Protein AF-A0A6G3XXZ4-F1 (afdb_monomer_lite)

Radius of gyration: 22.71 Å; chains: 1; bounding box: 51×42×85 Å

InterPro domains:
  IPR003352 Phosphotransferase system, EIIC [PF02378] (26-175)
  IPR013013 Phosphotransferase system, EIIC component, type 1 [PS51103] (15-176)
  IPR050429 Phosphotransferase System Glucose-Specific EIICBA [PTHR30009] (18-175)

pLDDT: mean 84.62, std 14.55, range [45.25, 96.94]

Secondary structure (DSSP, 8-state):
-----PPPP---TTHHHHHHHHHHHHHTHHHHTTHHHHHHHHHHHHHHHHH--SHHHHHHHHHHHHHHHHHH-TTTHHHHHHHHHHHHHHSTT--HHHHHHHHHHHHHHHHHHHHS-SSS---TT---SPP---HHHHHHHHHHHHHHHHHHHTT----GGGGGG-GGGHHHHHH-

Sequence (176 aa):
MSSSAAAAPQQKWWNGPVQGLQKVGRSLQLPVAVLPAAGLLVSLGNLFSSYLDGAFWDKTSKVLLNGGGAILDGELGLPLLFCIGVAIGFAKKADGSTALAAVVGFLVYRGVLTAFPIDGTVTEALPDGEPQNPGVLGGILIGLLTAVVWQRYHRTKLVDWLGFFNGRRLVPILMA

Organism: NCBI:txid2706086

Foldseek 3Di:
DDDPDPDDDDDDPVVVVVVLVVLLVQLQVQLVVCLVVLVVLLVVLVVLVPPPDDPVSPVSSVVSNVVSCQCVPQADRVLLSLLQSLLQSNAPDDDPLLSLLSNLLVVVVQVVQQCPAPDDGDDPPDSPGDRDRPGNVSSNVSSNVSSVLLNVAQQDADDPVVRVCGHSNVSSVVSD

Structure (mmCIF, N/CA/C/O backbone):
data_AF-A0A6G3XXZ4-F1
#
_entry.id   AF-A0A6G3XXZ4-F1
#
loop_
_atom_site.group_PDB
_atom_site.id
_atom_site.type_symbol
_atom_site.label_atom_id
_atom_site.label_alt_id
_atom_site.label_comp_id
_atom_site.label_asym_id
_atom_site.label_entity_id
_atom_site.label_seq_id
_atom_site.pdbx_PDB_ins_code
_atom_site.Cartn_x
_atom_site.Cartn_y
_atom_site.Cartn_z
_atom_site.occupancy
_atom_site.B_iso_or_equiv
_atom_site.auth_seq_id
_atom_site.auth_comp_id
_atom_site.auth_asym_id
_atom_site.auth_atom_id
_atom_site.pdbx_PDB_model_num
ATOM 1 N N . MET A 1 1 ? -3.618 18.399 60.844 1.00 47.19 1 MET A N 1
ATOM 2 C CA . MET A 1 1 ? -3.883 17.381 59.806 1.00 47.19 1 MET A CA 1
ATOM 3 C C . MET A 1 1 ? -4.858 17.981 58.808 1.00 47.19 1 MET A C 1
ATOM 5 O O . MET A 1 1 ? -6.047 18.010 59.080 1.00 47.19 1 MET A O 1
ATOM 9 N N . SER A 1 2 ? -4.368 18.525 57.699 1.00 45.25 2 SER A N 1
ATOM 10 C CA . SER A 1 2 ? -5.212 19.032 56.613 1.00 45.25 2 SER A CA 1
ATOM 11 C C . SER A 1 2 ? -4.622 18.522 55.304 1.00 45.25 2 SER A C 1
ATOM 13 O O . SER A 1 2 ? -3.596 18.999 54.828 1.00 45.25 2 SER A O 1
ATOM 15 N N . SER A 1 3 ? -5.238 17.460 54.788 1.00 48.41 3 SER A N 1
ATOM 16 C CA . SER A 1 3 ? -4.950 16.890 53.476 1.00 48.41 3 SER A CA 1
ATOM 17 C C . SER A 1 3 ? -5.383 17.897 52.411 1.00 48.41 3 SER A C 1
ATOM 19 O O . SER A 1 3 ? -6.572 18.165 52.254 1.00 48.41 3 SER A O 1
ATOM 21 N N . SER A 1 4 ? -4.414 18.488 51.710 1.00 49.50 4 SER A N 1
ATOM 22 C CA . SER A 1 4 ? -4.674 19.218 50.471 1.00 49.50 4 SER A CA 1
ATOM 23 C C . SER A 1 4 ? -4.939 18.182 49.382 1.00 49.50 4 SER A C 1
ATOM 25 O O . SER A 1 4 ? -4.015 17.542 48.876 1.00 49.50 4 SER A O 1
ATOM 27 N N . ALA A 1 5 ? -6.216 17.954 49.081 1.00 56.25 5 ALA A N 1
ATOM 28 C CA . ALA A 1 5 ? -6.629 17.139 47.953 1.00 56.25 5 ALA A CA 1
ATOM 29 C C . ALA A 1 5 ? -6.198 17.849 46.660 1.00 56.25 5 ALA A C 1
ATOM 31 O O . ALA A 1 5 ? -6.759 18.877 46.282 1.00 56.25 5 ALA A O 1
ATOM 32 N N . ALA A 1 6 ? -5.170 17.314 46.002 1.00 55.09 6 ALA A N 1
ATOM 33 C CA . ALA A 1 6 ? -4.718 17.792 44.705 1.00 55.09 6 ALA A CA 1
ATOM 34 C C . ALA A 1 6 ? -5.861 17.666 43.684 1.00 55.09 6 ALA A C 1
ATOM 36 O O . ALA A 1 6 ? -6.356 16.570 43.416 1.00 55.09 6 ALA A O 1
ATOM 37 N N . ALA A 1 7 ? -6.290 18.801 43.130 1.00 58.66 7 ALA A N 1
ATOM 38 C CA . ALA A 1 7 ? -7.305 18.857 42.088 1.00 58.66 7 ALA A CA 1
ATOM 39 C C . ALA A 1 7 ? -6.848 18.063 40.851 1.00 58.66 7 ALA A C 1
ATOM 41 O O . ALA A 1 7 ? -5.752 18.276 40.330 1.00 58.66 7 ALA A O 1
ATOM 42 N N . ALA A 1 8 ? -7.694 17.143 40.380 1.00 60.19 8 ALA A N 1
ATOM 43 C CA . ALA A 1 8 ? -7.435 16.362 39.176 1.00 60.19 8 ALA A CA 1
ATOM 44 C C . ALA A 1 8 ? -7.331 17.281 37.938 1.00 60.19 8 ALA A C 1
ATOM 46 O O . ALA A 1 8 ? -8.128 18.214 37.801 1.00 60.19 8 ALA A O 1
ATOM 47 N N . PRO A 1 9 ? -6.379 17.042 37.014 1.00 58.59 9 PRO A N 1
ATOM 48 C CA . PRO A 1 9 ? -6.180 17.917 35.866 1.00 58.59 9 PRO A CA 1
ATOM 49 C C . PRO A 1 9 ? -7.380 17.842 34.912 1.00 58.59 9 PRO A C 1
ATOM 51 O O . PRO A 1 9 ? -7.743 16.769 34.428 1.00 58.59 9 PRO A O 1
ATOM 54 N N . GLN A 1 10 ? -7.981 18.998 34.611 1.00 61.00 10 GLN A N 1
ATOM 55 C CA . GLN A 1 10 ? -9.030 19.145 33.599 1.00 61.00 10 GLN A CA 1
ATOM 56 C C . GLN A 1 10 ? -8.486 18.740 32.221 1.00 61.00 10 GLN A C 1
ATOM 58 O O . GLN A 1 10 ? -7.700 19.466 31.605 1.00 61.00 10 GLN A O 1
ATOM 63 N N . GLN A 1 11 ? -8.910 17.586 31.704 1.00 59.59 11 GLN A N 1
ATOM 64 C CA . GLN A 1 11 ? -8.640 17.219 30.316 1.00 59.59 11 GLN A CA 1
ATOM 65 C C . GLN A 1 11 ? -9.431 18.146 29.383 1.00 59.59 11 GLN A C 1
ATOM 67 O O . GLN A 1 11 ? -10.648 18.040 29.254 1.00 59.59 11 GLN A O 1
ATOM 72 N N . LYS A 1 12 ? -8.726 19.076 28.729 1.00 58.09 12 LYS A N 1
ATOM 73 C CA . LYS A 1 12 ? -9.301 19.989 27.733 1.00 58.09 12 LYS A CA 1
ATOM 74 C C . LYS A 1 12 ? -9.803 19.190 26.522 1.00 58.09 12 LYS A C 1
ATOM 76 O O . LYS A 1 12 ? -9.030 18.517 25.845 1.00 58.09 12 LYS A O 1
ATOM 81 N N . TRP A 1 13 ? -11.100 19.309 26.240 1.00 63.62 13 TRP A N 1
ATOM 82 C CA . TRP A 1 13 ? -11.858 18.639 25.167 1.00 63.62 13 TRP A CA 1
ATOM 83 C C . TRP A 1 13 ? -11.250 18.774 23.752 1.00 63.62 13 TRP A C 1
ATOM 85 O O . TRP A 1 13 ? -11.448 17.915 22.897 1.00 63.62 13 TRP A O 1
ATOM 95 N N . TRP A 1 14 ? -10.411 19.789 23.531 1.00 64.56 14 TRP A N 1
ATOM 96 C CA . TRP A 1 14 ? -9.701 20.043 22.273 1.00 64.56 14 TRP A CA 1
ATOM 97 C C . TRP A 1 14 ? -8.528 19.081 21.999 1.00 64.56 14 TRP A C 1
ATOM 99 O O . TRP A 1 14 ? -8.027 19.017 20.878 1.00 64.56 14 TRP A O 1
ATOM 109 N N . ASN A 1 15 ? -8.096 18.294 22.989 1.00 62.88 15 ASN A N 1
ATOM 110 C CA . ASN A 1 15 ? -6.945 17.395 22.848 1.00 62.88 15 ASN A CA 1
ATOM 111 C C . ASN A 1 15 ? -7.234 16.164 21.967 1.00 62.88 15 ASN A C 1
ATOM 113 O O . ASN A 1 15 ? -6.309 15.590 21.395 1.00 62.88 15 ASN A O 1
ATOM 117 N N . GLY A 1 16 ? -8.501 15.759 21.834 1.00 70.88 16 GLY A N 1
ATOM 118 C CA . GLY A 1 16 ? -8.917 14.602 21.030 1.00 70.88 16 GLY A CA 1
ATOM 119 C C . GLY A 1 16 ? -8.585 14.717 19.532 1.00 70.88 16 GLY A C 1
ATOM 120 O O . GLY A 1 16 ? -7.866 13.858 19.012 1.00 70.88 16 GLY A O 1
ATOM 121 N N . PRO A 1 17 ? -9.054 15.763 18.823 1.00 75.00 17 PRO A N 1
ATOM 122 C CA . PRO A 1 17 ? -8.791 15.923 17.390 1.00 75.00 17 PRO A CA 1
ATOM 123 C C . PRO A 1 17 ? -7.305 16.149 17.070 1.00 75.00 17 PRO A C 1
ATOM 125 O O . PRO A 1 17 ? -6.791 15.572 16.111 1.00 75.00 17 PRO A O 1
ATOM 128 N N . VAL A 1 18 ? -6.578 16.895 17.910 1.00 79.94 18 VAL A N 1
ATOM 129 C CA . VAL A 1 18 ? -5.132 17.135 17.731 1.00 79.94 18 VAL A CA 1
ATOM 130 C C . VAL A 1 18 ? -4.330 15.833 17.847 1.00 79.94 18 VAL A C 1
ATOM 132 O O . VAL A 1 18 ? -3.434 15.577 17.044 1.00 79.94 18 VAL A O 1
ATOM 135 N N . GLN A 1 19 ? -4.684 14.957 18.791 1.00 78.88 19 GLN A N 1
ATOM 136 C CA . GLN A 1 19 ? -4.059 13.636 18.918 1.00 78.88 19 GLN A CA 1
ATOM 137 C C . GLN A 1 19 ? -4.363 12.715 17.729 1.00 78.88 19 GLN A C 1
ATOM 139 O O . GLN A 1 19 ? -3.520 11.896 17.360 1.00 78.88 19 GLN A O 1
ATOM 144 N N . GLY A 1 20 ? -5.555 12.823 17.135 1.00 78.31 20 GLY A N 1
ATOM 145 C CA . GLY A 1 20 ? -5.913 12.100 15.914 1.00 78.31 20 GLY A CA 1
ATOM 146 C C . GLY A 1 20 ? -5.021 12.504 14.743 1.00 78.31 20 GLY A C 1
ATOM 147 O O . GLY A 1 20 ? -4.398 11.645 14.122 1.00 78.31 20 GLY A O 1
ATOM 148 N N . LEU A 1 21 ? -4.873 13.810 14.516 1.00 80.81 21 LEU A N 1
ATOM 149 C CA . LEU A 1 21 ? -4.045 14.352 13.438 1.00 80.81 21 LEU A CA 1
ATOM 150 C C . LEU A 1 21 ? -2.561 13.975 13.593 1.00 80.81 21 LEU A C 1
ATOM 152 O O . LEU A 1 21 ? -1.909 13.591 12.626 1.00 80.81 21 LEU A O 1
ATOM 156 N N . GLN A 1 22 ? -2.040 13.984 14.824 1.00 83.25 22 GLN A N 1
ATOM 157 C CA . GLN A 1 22 ? -0.676 13.524 15.112 1.00 83.25 22 GLN A CA 1
ATOM 158 C C . GLN A 1 22 ? -0.468 12.035 14.800 1.00 83.25 22 GLN A C 1
ATOM 160 O O . GLN A 1 22 ? 0.604 11.649 14.333 1.00 83.25 22 GLN A O 1
ATOM 165 N N . LYS A 1 23 ? -1.472 11.183 15.042 1.00 82.06 23 LYS A N 1
ATOM 166 C CA . LYS A 1 23 ? -1.398 9.752 14.702 1.00 82.06 23 LYS A CA 1
ATOM 167 C C . LYS A 1 23 ? -1.407 9.521 13.199 1.00 82.06 23 LYS A C 1
ATOM 169 O O . LYS A 1 23 ? -0.635 8.691 12.736 1.00 82.06 23 LYS A O 1
ATOM 174 N N . VAL A 1 24 ? -2.223 10.273 12.460 1.00 81.50 24 VAL A N 1
ATOM 175 C CA . VAL A 1 24 ? -2.197 10.251 10.990 1.00 81.50 24 VAL A CA 1
ATOM 176 C C . VAL A 1 24 ? -0.815 10.674 10.487 1.00 81.50 24 VAL A C 1
ATOM 178 O O . VAL A 1 24 ? -0.206 9.961 9.705 1.00 81.50 24 VAL A O 1
ATOM 181 N N . GLY A 1 25 ? -0.247 11.766 11.010 1.00 82.31 25 GLY A N 1
ATOM 182 C CA . GLY A 1 25 ? 1.105 12.195 10.631 1.00 82.31 25 GLY A CA 1
ATOM 183 C C . GLY A 1 25 ? 2.183 11.132 10.890 1.00 82.31 25 GLY A C 1
ATOM 184 O O . GLY A 1 25 ? 3.065 10.931 10.060 1.00 82.31 25 GLY A O 1
ATOM 185 N N . ARG A 1 26 ? 2.096 10.400 12.010 1.00 85.19 26 ARG A N 1
ATOM 186 C CA . ARG A 1 26 ? 3.014 9.285 12.310 1.00 85.19 26 ARG A CA 1
ATOM 187 C C . ARG A 1 26 ? 2.795 8.070 11.408 1.00 85.19 26 ARG A C 1
ATOM 189 O O . ARG A 1 26 ? 3.766 7.404 11.071 1.00 85.19 26 ARG A O 1
ATOM 196 N N . SER A 1 27 ? 1.560 7.776 10.998 1.00 86.62 27 SER A N 1
ATOM 197 C CA . SER A 1 27 ? 1.280 6.619 10.139 1.00 86.62 27 SER A CA 1
ATOM 198 C C . SER A 1 27 ? 1.814 6.789 8.714 1.00 86.62 27 SER A C 1
ATOM 200 O O . SER A 1 27 ? 2.210 5.809 8.086 1.00 86.62 27 SER A O 1
ATOM 202 N N . LEU A 1 28 ? 1.934 8.033 8.243 1.00 90.44 28 LEU A N 1
ATOM 203 C CA . LEU A 1 28 ? 2.549 8.364 6.954 1.00 90.44 28 LEU A CA 1
ATOM 204 C C . LEU A 1 28 ? 4.077 8.168 6.935 1.00 90.44 28 LEU A C 1
ATOM 206 O O . LEU A 1 28 ? 4.668 8.147 5.861 1.00 90.44 28 LEU A O 1
ATOM 210 N N . GLN A 1 29 ? 4.738 7.994 8.085 1.00 92.25 29 GLN A N 1
ATOM 211 C CA . GLN A 1 29 ? 6.198 7.830 8.133 1.00 92.25 29 GLN A CA 1
ATOM 212 C C . GLN A 1 29 ? 6.663 6.485 7.559 1.00 92.25 29 GLN A C 1
ATOM 214 O O . GLN A 1 29 ? 7.727 6.417 6.949 1.00 92.25 29 GLN A O 1
ATOM 219 N N . LEU A 1 30 ? 5.863 5.427 7.733 1.00 87.75 30 LEU A N 1
ATOM 220 C CA . LEU A 1 30 ? 6.193 4.071 7.279 1.00 87.75 30 LEU A CA 1
ATOM 221 C C . LEU A 1 30 ? 6.383 3.999 5.751 1.00 87.75 30 LEU A C 1
ATOM 223 O O . LEU A 1 30 ? 7.441 3.551 5.316 1.00 87.75 30 LEU A O 1
ATOM 227 N N . PRO A 1 31 ? 5.428 4.477 4.927 1.00 88.25 31 PRO A N 1
ATOM 228 C CA . PRO A 1 31 ? 5.596 4.527 3.472 1.00 88.25 31 PRO A CA 1
ATOM 229 C C . PRO A 1 31 ? 6.732 5.453 3.036 1.00 88.25 31 PRO A C 1
ATOM 231 O O . PRO A 1 31 ? 7.514 5.107 2.153 1.00 88.25 31 PRO A O 1
ATOM 234 N N . VAL A 1 32 ? 6.850 6.621 3.677 1.00 91.25 32 VAL A N 1
ATOM 235 C CA . VAL A 1 32 ? 7.851 7.636 3.316 1.00 91.25 32 VAL A CA 1
ATOM 236 C C . VAL A 1 32 ? 9.276 7.113 3.496 1.00 91.25 32 VAL A C 1
ATOM 238 O O . VAL A 1 32 ? 10.152 7.475 2.717 1.00 91.25 32 VAL A O 1
ATOM 241 N N . ALA A 1 33 ? 9.510 6.207 4.449 1.00 92.06 33 ALA A N 1
ATOM 242 C CA . ALA A 1 33 ? 10.816 5.583 4.651 1.00 92.06 33 ALA A CA 1
ATOM 243 C C . ALA A 1 33 ? 11.300 4.741 3.451 1.00 92.06 33 ALA A C 1
ATOM 245 O O . ALA A 1 33 ? 12.504 4.538 3.304 1.00 92.06 33 ALA A O 1
ATOM 246 N N . VAL A 1 34 ? 10.395 4.267 2.585 1.00 92.12 34 VAL A N 1
ATOM 247 C CA . VAL A 1 34 ? 10.735 3.431 1.416 1.00 92.12 34 VAL A CA 1
ATOM 248 C C . VAL A 1 34 ? 11.070 4.278 0.179 1.00 92.12 34 VAL A C 1
ATOM 250 O O . VAL A 1 34 ? 11.825 3.835 -0.688 1.00 92.12 34 VAL A O 1
ATOM 253 N N . LEU A 1 35 ? 10.585 5.524 0.107 1.00 93.69 35 LEU A N 1
ATOM 254 C CA . LEU A 1 35 ? 10.784 6.400 -1.056 1.00 93.69 35 LEU A CA 1
ATOM 255 C C . LEU A 1 35 ? 12.263 6.703 -1.368 1.00 93.69 35 LEU A C 1
ATOM 257 O O . LEU A 1 35 ? 12.621 6.657 -2.546 1.00 93.69 35 LEU A O 1
ATOM 261 N N . PRO A 1 36 ? 13.156 6.945 -0.382 1.00 95.06 36 PRO A N 1
ATOM 262 C CA . PRO A 1 36 ? 14.578 7.139 -0.659 1.00 95.06 36 PRO A CA 1
ATOM 263 C C . PRO A 1 36 ? 15.225 5.921 -1.321 1.00 95.06 36 PRO A C 1
ATOM 265 O O . PRO A 1 36 ? 16.010 6.075 -2.251 1.00 95.06 36 PRO A O 1
ATOM 268 N N . ALA A 1 37 ? 14.870 4.708 -0.886 1.00 94.75 37 ALA A N 1
ATOM 269 C CA . ALA A 1 37 ? 15.394 3.483 -1.482 1.00 94.75 37 ALA A CA 1
ATOM 270 C C . ALA A 1 37 ? 14.941 3.334 -2.944 1.00 94.75 37 ALA A C 1
ATOM 272 O O . ALA A 1 37 ? 15.748 2.998 -3.809 1.00 94.75 37 ALA A O 1
ATOM 273 N N . ALA A 1 38 ? 13.680 3.658 -3.239 1.00 95.19 38 ALA A N 1
ATOM 274 C CA . ALA A 1 38 ? 13.169 3.661 -4.607 1.00 95.19 38 ALA A CA 1
ATOM 275 C C . ALA A 1 38 ? 13.852 4.718 -5.490 1.00 95.19 38 ALA A C 1
ATOM 277 O O . ALA A 1 38 ? 14.235 4.426 -6.621 1.00 95.19 38 ALA A O 1
ATOM 278 N N . GLY A 1 39 ? 14.081 5.921 -4.953 1.00 95.94 39 GLY A N 1
ATOM 279 C CA . GLY A 1 39 ? 14.823 6.977 -5.642 1.00 95.94 39 GLY A CA 1
ATOM 280 C C . GLY A 1 39 ? 16.269 6.582 -5.949 1.00 95.94 39 GLY A C 1
ATOM 281 O O . GLY A 1 39 ? 16.758 6.843 -7.047 1.00 95.94 39 GLY A O 1
ATOM 282 N N . LEU A 1 40 ? 16.942 5.891 -5.021 1.00 96.94 40 LEU A N 1
ATOM 283 C CA . LEU A 1 40 ? 18.284 5.351 -5.254 1.00 96.94 40 LEU A CA 1
ATOM 284 C C . LEU A 1 40 ? 18.296 4.297 -6.366 1.00 96.94 40 LEU A C 1
ATOM 286 O O . LEU A 1 40 ? 19.192 4.335 -7.206 1.00 96.94 40 LEU A O 1
ATOM 290 N N . LEU A 1 41 ? 17.305 3.400 -6.415 1.00 96.62 41 LEU A N 1
ATOM 291 C CA . LEU A 1 41 ? 17.185 2.412 -7.495 1.00 96.62 41 LEU A CA 1
ATOM 292 C C . LEU A 1 41 ? 17.043 3.085 -8.864 1.00 96.62 41 LEU A C 1
ATOM 294 O O . LEU A 1 41 ? 17.769 2.733 -9.792 1.00 96.62 41 LEU A O 1
ATOM 298 N N . VAL A 1 42 ? 16.168 4.088 -8.977 1.00 96.81 42 VAL A N 1
ATOM 299 C CA . VAL A 1 42 ? 15.981 4.833 -10.232 1.00 96.81 42 VAL A CA 1
ATOM 300 C C . VAL A 1 42 ? 17.247 5.602 -10.614 1.00 96.81 42 VAL A C 1
ATOM 302 O O . VAL A 1 42 ? 17.677 5.555 -11.765 1.00 96.81 42 VAL A O 1
ATOM 305 N N . SER A 1 43 ? 17.879 6.273 -9.648 1.00 96.50 43 SER A N 1
ATOM 306 C CA . SER A 1 43 ? 19.113 7.029 -9.872 1.00 96.50 43 SER A CA 1
ATOM 307 C C . SER A 1 43 ? 20.244 6.130 -10.381 1.00 96.50 43 SER A C 1
ATOM 309 O O . SER A 1 43 ? 20.843 6.412 -11.417 1.00 96.50 43 SER A O 1
ATOM 311 N N . LEU A 1 44 ? 20.482 4.993 -9.720 1.00 96.06 44 LEU A N 1
ATOM 312 C CA . LEU A 1 44 ? 21.487 4.017 -10.146 1.00 96.06 44 LEU A CA 1
ATOM 313 C C . LEU A 1 44 ? 21.160 3.405 -11.514 1.00 96.06 44 LEU A C 1
ATOM 315 O O . LEU A 1 44 ? 22.062 3.236 -12.332 1.00 96.06 44 LEU A O 1
ATOM 319 N N . GLY A 1 45 ? 19.885 3.123 -11.794 1.00 94.38 45 GLY A N 1
ATOM 320 C CA . GLY A 1 45 ? 19.449 2.633 -13.102 1.00 94.38 45 GLY A CA 1
ATOM 321 C C . GLY A 1 45 ? 19.773 3.617 -14.232 1.00 94.38 45 GLY A C 1
ATOM 322 O O . GLY A 1 45 ? 20.330 3.216 -15.254 1.00 94.38 45 GLY A O 1
ATOM 323 N N . ASN A 1 46 ? 19.514 4.910 -14.017 1.00 95.06 46 ASN A N 1
ATOM 324 C CA . ASN A 1 46 ? 19.852 5.968 -14.974 1.00 95.06 46 ASN A CA 1
ATOM 325 C C . ASN A 1 46 ? 21.366 6.127 -15.159 1.00 95.06 46 ASN A C 1
ATOM 327 O O . ASN A 1 46 ? 21.830 6.263 -16.290 1.00 95.06 46 ASN A O 1
ATOM 331 N N . LEU A 1 47 ? 22.147 6.074 -14.073 1.00 95.25 47 LEU A N 1
ATOM 332 C CA . LEU A 1 47 ? 23.610 6.120 -14.149 1.00 95.25 47 LEU A CA 1
ATOM 333 C C . LEU A 1 47 ? 24.166 4.948 -14.964 1.00 95.25 47 LEU A C 1
ATOM 335 O O . LEU A 1 47 ? 25.003 5.156 -15.838 1.00 95.25 47 LEU A O 1
ATOM 339 N N . PHE A 1 48 ? 23.676 3.728 -14.734 1.00 92.44 48 PHE A N 1
ATOM 340 C CA . PHE A 1 48 ? 24.127 2.559 -15.492 1.00 92.44 48 PHE A CA 1
ATOM 341 C C . PHE A 1 48 ? 23.754 2.673 -16.967 1.00 92.44 48 PHE A C 1
ATOM 343 O O . PHE A 1 48 ? 24.588 2.391 -17.812 1.00 92.44 48 PHE A O 1
ATOM 350 N N . SER A 1 49 ? 22.555 3.169 -17.281 1.00 92.12 49 SER A N 1
ATOM 351 C CA . SER A 1 49 ? 22.140 3.395 -18.669 1.00 92.12 49 SER A CA 1
ATOM 352 C C . SER A 1 49 ? 22.931 4.494 -19.388 1.00 92.12 49 SER A C 1
ATOM 354 O O . SER A 1 49 ? 22.910 4.525 -20.613 1.00 92.12 49 SER A O 1
ATOM 356 N N . SER A 1 50 ? 23.545 5.430 -18.656 1.00 92.12 50 SER A N 1
ATOM 357 C CA . SER A 1 50 ? 24.192 6.615 -19.244 1.00 92.12 50 SER A CA 1
ATOM 358 C C . SER A 1 50 ? 25.710 6.481 -19.361 1.00 92.12 50 SER A C 1
ATOM 360 O O . SER A 1 50 ? 26.313 7.134 -20.206 1.00 92.12 50 SER A O 1
ATOM 362 N N . TYR A 1 51 ? 26.335 5.688 -18.484 1.00 92.19 51 TYR A N 1
ATOM 363 C CA . TYR A 1 51 ? 27.795 5.591 -18.375 1.00 92.19 51 TYR A CA 1
ATOM 364 C C . TYR A 1 51 ? 28.350 4.187 -18.638 1.00 92.19 51 TYR A C 1
ATOM 366 O O . TYR A 1 51 ? 29.568 4.042 -18.746 1.00 92.19 51 TYR A O 1
ATOM 374 N N . LEU A 1 52 ? 27.505 3.153 -18.698 1.00 91.75 52 LEU A N 1
ATOM 375 C CA . LEU A 1 52 ? 27.936 1.770 -18.897 1.00 91.75 52 LEU A CA 1
ATOM 376 C C . LEU A 1 52 ? 27.280 1.195 -20.152 1.00 91.75 52 LEU A C 1
ATOM 378 O O . LEU A 1 52 ? 26.073 0.982 -20.185 1.00 91.75 52 LEU A O 1
ATOM 382 N N . ASP A 1 53 ? 28.099 0.877 -21.151 1.00 86.44 53 ASP A N 1
ATOM 383 C CA . ASP A 1 53 ? 27.631 0.273 -22.395 1.00 86.44 53 ASP A CA 1
ATOM 384 C C . ASP A 1 53 ? 27.728 -1.258 -22.351 1.00 86.44 53 ASP A C 1
ATOM 386 O O . ASP A 1 53 ? 28.711 -1.843 -21.881 1.00 86.44 53 ASP A O 1
ATOM 390 N N . GLY A 1 54 ? 26.702 -1.927 -22.881 1.00 90.88 54 GLY A N 1
ATOM 391 C CA . GLY A 1 54 ? 26.699 -3.367 -23.127 1.00 90.88 54 GLY A CA 1
ATOM 392 C C . GLY A 1 54 ? 25.405 -4.063 -22.707 1.00 90.88 54 GLY A C 1
ATOM 393 O O . GLY A 1 54 ? 24.748 -3.689 -21.739 1.00 90.88 54 GLY A O 1
ATOM 394 N N . ALA A 1 55 ? 25.086 -5.169 -23.385 1.00 90.62 55 ALA A N 1
ATOM 395 C CA . ALA A 1 55 ? 23.818 -5.892 -23.221 1.00 90.62 55 ALA A CA 1
ATOM 396 C C . ALA A 1 55 ? 23.527 -6.373 -21.782 1.00 90.62 55 ALA A C 1
ATOM 398 O O . ALA A 1 55 ? 22.371 -6.621 -21.431 1.00 90.62 55 ALA A O 1
ATOM 399 N N . PHE A 1 56 ? 24.558 -6.542 -20.949 1.00 92.50 56 PHE A N 1
ATOM 400 C CA . PHE A 1 56 ? 24.405 -6.849 -19.524 1.00 92.50 56 PHE A CA 1
ATOM 401 C C . PHE A 1 56 ? 23.972 -5.618 -18.709 1.00 92.50 56 PHE A C 1
ATOM 403 O O . PHE A 1 56 ? 23.039 -5.708 -17.904 1.00 92.50 56 PHE A O 1
ATOM 410 N N . TRP A 1 57 ? 24.613 -4.469 -18.934 1.00 92.31 57 TRP A N 1
ATOM 411 C CA . TRP A 1 57 ? 24.320 -3.223 -18.225 1.00 92.31 57 TRP A CA 1
ATOM 412 C C . TRP A 1 57 ? 22.962 -2.647 -18.625 1.00 92.31 57 TRP A C 1
ATOM 414 O O . TRP A 1 57 ? 22.216 -2.241 -17.739 1.00 92.31 57 TRP A O 1
ATOM 424 N N . ASP A 1 58 ? 22.564 -2.775 -19.894 1.00 91.81 58 ASP A N 1
ATOM 425 C CA . ASP A 1 58 ? 21.223 -2.404 -20.377 1.00 91.81 58 ASP A CA 1
ATOM 426 C C . ASP A 1 58 ? 20.095 -3.195 -19.702 1.00 91.81 58 ASP A C 1
ATOM 428 O O . ASP A 1 58 ? 19.004 -2.685 -19.444 1.00 91.81 58 ASP A O 1
ATOM 432 N N . LYS A 1 59 ? 20.320 -4.487 -19.436 1.00 93.81 59 LYS A N 1
ATOM 433 C CA . LYS A 1 59 ? 19.341 -5.312 -18.712 1.00 93.81 59 LYS A CA 1
ATOM 434 C C . LYS A 1 59 ? 19.295 -4.922 -17.241 1.00 93.81 59 LYS A C 1
ATOM 436 O O . LYS A 1 59 ? 18.214 -4.830 -16.667 1.00 93.81 59 LYS A O 1
ATOM 441 N N . THR A 1 60 ? 20.458 -4.677 -16.647 1.00 93.25 60 THR A N 1
ATOM 442 C CA . THR A 1 60 ? 20.580 -4.299 -15.237 1.00 93.25 60 THR A CA 1
ATOM 443 C C . THR A 1 60 ? 19.928 -2.940 -14.974 1.00 93.25 60 THR A C 1
ATOM 445 O O . THR A 1 60 ? 19.130 -2.824 -14.045 1.00 93.25 60 THR A O 1
ATOM 448 N N . SER A 1 61 ? 20.174 -1.939 -15.825 1.00 94.44 61 SER A N 1
ATOM 449 C CA . SER A 1 61 ? 19.543 -0.618 -15.732 1.00 94.44 61 SER A CA 1
ATOM 450 C C . SER A 1 61 ? 18.018 -0.720 -15.802 1.00 94.44 61 SER A C 1
ATOM 452 O O . SER A 1 61 ? 17.336 -0.180 -14.935 1.00 94.44 61 SER A O 1
ATOM 454 N N . LYS A 1 62 ? 17.471 -1.504 -16.742 1.00 94.81 62 LYS A N 1
ATOM 455 C CA . LYS A 1 62 ? 16.023 -1.760 -16.847 1.00 94.81 62 LYS A CA 1
ATOM 456 C C . LYS A 1 62 ? 15.436 -2.398 -15.590 1.00 94.81 62 LYS A C 1
ATOM 458 O O . LYS A 1 62 ? 14.357 -1.999 -15.164 1.00 94.81 62 LYS A O 1
ATOM 463 N N . VAL A 1 63 ? 16.124 -3.364 -14.978 1.00 95.50 63 VAL A N 1
ATOM 464 C CA . VAL A 1 63 ? 15.667 -3.987 -13.721 1.00 95.50 63 VAL A CA 1
ATOM 465 C C . VAL A 1 63 ? 15.613 -2.958 -12.591 1.00 95.50 63 VAL A C 1
ATOM 467 O O . VAL A 1 63 ? 14.619 -2.903 -11.869 1.00 95.50 63 VAL A O 1
ATOM 470 N N . LEU A 1 64 ? 16.644 -2.120 -12.458 1.00 96.00 64 LEU A N 1
ATOM 471 C CA . LEU A 1 64 ? 16.702 -1.073 -11.435 1.00 96.00 64 LEU A CA 1
ATOM 472 C C . LEU A 1 64 ? 15.610 -0.015 -11.636 1.00 96.00 64 LEU A C 1
ATOM 474 O O . LEU A 1 64 ? 14.904 0.327 -10.685 1.00 96.00 64 LEU A O 1
ATOM 478 N N . LEU A 1 65 ? 15.440 0.458 -12.873 1.00 96.25 65 LEU A N 1
ATOM 479 C CA . LEU A 1 65 ? 14.425 1.447 -13.232 1.00 96.25 65 LEU A CA 1
ATOM 480 C C . LEU A 1 65 ? 13.010 0.911 -13.006 1.00 96.25 65 LEU A C 1
ATOM 482 O O . LEU A 1 65 ? 12.207 1.590 -12.374 1.00 96.25 65 LEU A O 1
ATOM 486 N N . ASN A 1 66 ? 12.717 -0.319 -13.438 1.00 95.25 66 ASN A N 1
ATOM 487 C CA . ASN A 1 66 ? 11.399 -0.925 -13.237 1.00 95.25 66 ASN A CA 1
ATOM 488 C C . ASN A 1 66 ? 11.123 -1.219 -11.758 1.00 95.25 66 ASN A C 1
ATOM 490 O O . ASN A 1 66 ? 10.008 -1.007 -11.290 1.00 95.25 66 ASN A O 1
ATOM 494 N N . GLY A 1 67 ? 12.129 -1.676 -11.005 1.00 94.19 67 GLY A N 1
ATOM 495 C CA . GLY A 1 67 ? 11.989 -1.951 -9.575 1.00 94.19 67 GLY A CA 1
ATOM 496 C C . GLY A 1 67 ? 11.716 -0.688 -8.755 1.00 94.19 67 GLY A C 1
ATOM 497 O O . GLY A 1 67 ? 10.775 -0.657 -7.965 1.00 94.19 67 GLY A O 1
ATOM 498 N N . GLY A 1 68 ? 12.506 0.371 -8.961 1.00 93.94 68 GLY A N 1
ATOM 499 C CA . GLY A 1 68 ? 12.283 1.663 -8.303 1.00 93.94 68 GLY A CA 1
ATOM 500 C C . GLY A 1 68 ? 11.005 2.355 -8.789 1.00 93.94 68 GLY A C 1
ATOM 501 O O . GLY A 1 68 ? 10.242 2.885 -7.981 1.00 93.94 68 GLY A O 1
ATOM 502 N N . GLY A 1 69 ? 10.729 2.276 -10.092 1.00 94.62 69 GLY A N 1
ATOM 503 C CA . GLY A 1 69 ? 9.515 2.797 -10.715 1.00 94.62 69 GLY A CA 1
ATOM 504 C C . GLY A 1 69 ? 8.245 2.164 -10.154 1.00 94.62 69 GLY A C 1
ATOM 505 O O . GLY A 1 69 ? 7.309 2.887 -9.847 1.00 94.62 69 GLY A O 1
ATOM 506 N N . ALA A 1 70 ? 8.232 0.852 -9.899 1.00 94.88 70 ALA A N 1
ATOM 507 C CA . ALA A 1 70 ? 7.076 0.167 -9.314 1.00 94.88 70 ALA A CA 1
ATOM 508 C C . ALA A 1 70 ? 6.694 0.679 -7.912 1.00 94.88 70 ALA A C 1
ATOM 510 O O . ALA A 1 70 ? 5.536 0.582 -7.518 1.00 94.88 70 ALA A O 1
ATOM 511 N N . ILE A 1 71 ? 7.649 1.222 -7.149 1.00 94.12 71 ILE A N 1
ATOM 512 C CA . ILE A 1 71 ? 7.389 1.829 -5.833 1.00 94.12 71 ILE A CA 1
ATOM 513 C C . ILE A 1 71 ? 6.867 3.263 -5.983 1.00 94.12 71 ILE A C 1
ATOM 515 O O . ILE A 1 71 ? 5.984 3.683 -5.235 1.00 94.12 71 ILE A O 1
ATOM 519 N N . LEU A 1 72 ? 7.442 4.018 -6.922 1.00 93.31 72 LEU A N 1
ATOM 520 C CA . LEU A 1 72 ? 7.119 5.427 -7.164 1.00 93.31 72 LEU A CA 1
ATOM 521 C C . LEU A 1 72 ? 5.894 5.623 -8.064 1.00 93.31 72 LEU A C 1
ATOM 523 O O . LEU A 1 72 ? 5.423 6.749 -8.205 1.00 93.31 72 LEU A O 1
ATOM 527 N N . ASP A 1 73 ? 5.386 4.543 -8.652 1.00 91.94 73 ASP A N 1
ATOM 528 C CA . ASP A 1 73 ? 4.227 4.540 -9.528 1.00 91.94 73 ASP A CA 1
ATOM 529 C C . ASP A 1 73 ? 2.994 5.152 -8.841 1.00 91.94 73 ASP A C 1
ATOM 531 O O . ASP A 1 73 ? 2.555 4.704 -7.778 1.00 91.94 73 ASP A O 1
ATOM 535 N N . GLY A 1 74 ? 2.436 6.190 -9.466 1.00 87.75 74 GLY A N 1
ATOM 536 C CA . GLY A 1 74 ? 1.279 6.930 -8.964 1.00 87.75 74 GLY A CA 1
ATOM 537 C C . GLY A 1 74 ? -0.054 6.205 -9.157 1.00 87.75 74 GLY A C 1
ATOM 538 O O . GLY A 1 74 ? -1.054 6.614 -8.563 1.00 87.75 74 GLY A O 1
ATOM 539 N N . GLU A 1 75 ? -0.086 5.133 -9.952 1.00 85.81 75 GLU A N 1
ATOM 540 C CA . GLU A 1 75 ? -1.303 4.361 -10.201 1.00 85.81 75 GLU A CA 1
ATOM 541 C C . GLU A 1 75 ? -1.566 3.272 -9.169 1.00 85.81 75 GLU A C 1
ATOM 543 O O . GLU A 1 75 ? -2.696 3.102 -8.705 1.00 85.81 75 GLU A O 1
ATOM 548 N N . LEU A 1 76 ? -0.545 2.491 -8.826 1.00 88.06 76 LEU A N 1
ATOM 549 C CA . LEU A 1 76 ? -0.680 1.348 -7.932 1.00 88.06 76 LEU A CA 1
ATOM 550 C C . LEU A 1 76 ? 0.286 1.440 -6.761 1.00 88.06 76 LEU A C 1
ATOM 552 O O . LEU A 1 76 ? -0.151 1.375 -5.612 1.00 88.06 76 LEU A O 1
ATOM 556 N N . GLY A 1 77 ? 1.580 1.581 -7.048 1.00 91.69 77 GLY A N 1
ATOM 557 C CA . GLY A 1 77 ? 2.647 1.407 -6.062 1.00 91.69 77 GLY A CA 1
ATOM 558 C C . GLY A 1 77 ? 2.529 2.359 -4.879 1.00 91.69 77 GLY A C 1
ATOM 559 O O . GLY A 1 77 ? 2.330 1.940 -3.734 1.00 91.69 77 GLY A O 1
ATOM 560 N N . LEU A 1 78 ? 2.603 3.654 -5.163 1.00 93.75 78 LEU A N 1
ATOM 561 C CA . LEU A 1 78 ? 2.608 4.700 -4.154 1.00 93.75 78 LEU A CA 1
ATOM 562 C C . LEU A 1 78 ? 1.279 4.755 -3.372 1.00 93.75 78 LEU A C 1
ATOM 564 O O . LEU A 1 78 ? 1.330 4.734 -2.136 1.00 93.75 78 LEU A O 1
ATOM 568 N N . PRO A 1 79 ? 0.089 4.746 -4.012 1.00 94.69 79 PRO A N 1
ATOM 569 C CA . PRO A 1 79 ? -1.181 4.708 -3.286 1.00 94.69 79 PRO A CA 1
ATOM 570 C C . PRO A 1 79 ? -1.338 3.482 -2.377 1.00 94.69 79 PRO A C 1
ATOM 572 O O . PRO A 1 79 ? -1.782 3.619 -1.234 1.00 94.69 79 PRO A O 1
ATOM 575 N N . LEU A 1 80 ? -0.939 2.295 -2.846 1.00 95.25 80 LEU A N 1
ATOM 576 C CA . LEU A 1 80 ? -1.043 1.054 -2.078 1.00 95.25 80 LEU A CA 1
ATOM 577 C C . LEU A 1 80 ? -0.111 1.067 -0.861 1.00 95.25 80 LEU A C 1
ATOM 579 O O . LEU A 1 80 ? -0.531 0.699 0.239 1.00 95.25 80 LEU A O 1
ATOM 583 N N . LEU A 1 81 ? 1.131 1.535 -1.025 1.00 95.12 81 LEU A N 1
ATOM 584 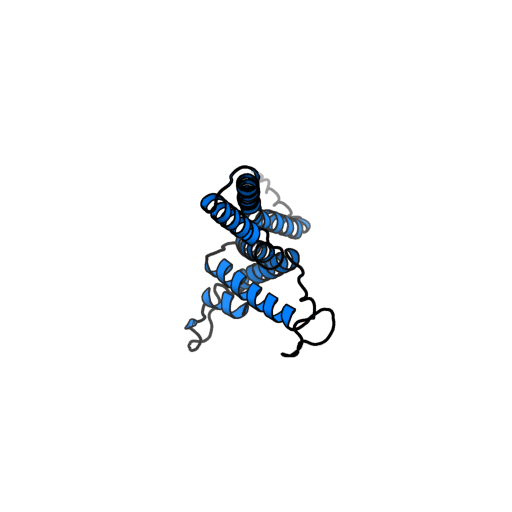C CA . LEU A 1 81 ? 2.074 1.684 0.086 1.00 95.12 81 LEU A CA 1
ATOM 585 C C . LEU A 1 81 ? 1.524 2.624 1.158 1.00 95.12 81 LEU A C 1
ATOM 587 O O . LEU A 1 81 ? 1.568 2.292 2.345 1.00 95.12 81 LEU A O 1
ATOM 591 N N . PHE A 1 82 ? 0.951 3.759 0.751 1.00 95.38 82 PHE A N 1
ATOM 592 C CA . PHE A 1 82 ? 0.292 4.677 1.676 1.00 95.38 82 PHE A CA 1
ATOM 593 C C . PHE A 1 82 ? -0.934 4.054 2.344 1.00 95.38 82 PHE A C 1
ATOM 595 O O . PHE A 1 82 ? -1.090 4.206 3.554 1.00 95.38 82 PHE A O 1
ATOM 602 N N . CYS A 1 83 ? -1.753 3.294 1.616 1.00 96.44 83 CYS A N 1
ATOM 603 C CA . CYS A 1 83 ? -2.894 2.578 2.186 1.00 96.44 83 CYS A CA 1
ATOM 604 C C . CYS A 1 83 ? -2.472 1.627 3.312 1.00 96.44 83 CYS A C 1
ATOM 606 O O . CYS A 1 83 ? -2.992 1.699 4.429 1.00 96.44 83 CYS A O 1
ATOM 608 N N . ILE A 1 84 ? -1.468 0.785 3.055 1.00 95.69 84 ILE A N 1
ATOM 609 C CA . ILE A 1 84 ? -0.957 -0.180 4.034 1.00 95.69 84 ILE A CA 1
ATOM 610 C C . ILE A 1 84 ? -0.310 0.543 5.221 1.00 95.69 84 ILE A C 1
ATOM 612 O O . ILE A 1 84 ? -0.619 0.242 6.376 1.00 95.69 84 ILE A O 1
ATOM 616 N N . GLY A 1 85 ? 0.576 1.508 4.961 1.00 94.38 85 GLY A N 1
ATOM 617 C CA . GLY A 1 85 ? 1.293 2.213 6.022 1.00 94.38 85 GLY A CA 1
ATOM 618 C C . GLY A 1 85 ? 0.371 3.031 6.921 1.00 94.38 85 GLY A C 1
ATOM 619 O O . GLY A 1 85 ? 0.519 2.998 8.144 1.00 94.38 85 GLY A O 1
ATOM 620 N N . VAL A 1 86 ? -0.642 3.684 6.344 1.00 95.06 86 VAL A N 1
ATOM 621 C CA . VAL A 1 86 ? -1.663 4.399 7.114 1.00 95.06 86 VAL A CA 1
ATOM 622 C C . VAL A 1 86 ? -2.508 3.432 7.933 1.00 95.06 86 VAL A C 1
ATOM 624 O O . VAL A 1 86 ? -2.727 3.694 9.118 1.00 95.06 86 VAL A O 1
ATOM 627 N N . ALA A 1 87 ? -2.931 2.304 7.353 1.00 95.12 87 ALA A N 1
ATOM 628 C CA . ALA A 1 87 ? -3.720 1.304 8.065 1.00 95.12 87 ALA A CA 1
ATOM 629 C C . ALA A 1 87 ? -2.977 0.759 9.296 1.00 95.12 87 ALA A C 1
ATOM 631 O O . ALA A 1 87 ? -3.528 0.725 10.400 1.00 95.12 87 ALA A O 1
ATOM 632 N N . ILE A 1 88 ? -1.704 0.391 9.124 1.00 93.69 88 ILE A N 1
ATOM 633 C CA . ILE A 1 88 ? -0.852 -0.136 10.197 1.00 93.69 88 ILE A CA 1
ATOM 634 C C . ILE A 1 88 ? -0.534 0.954 11.223 1.00 93.69 88 ILE A C 1
ATOM 636 O O . ILE A 1 88 ? -0.704 0.745 12.422 1.00 93.69 88 ILE A O 1
ATOM 640 N N . GLY A 1 89 ? -0.087 2.128 10.777 1.00 90.81 89 GLY A N 1
ATOM 641 C CA . GLY A 1 89 ? 0.364 3.185 11.679 1.00 90.81 89 GLY A CA 1
ATOM 642 C C . GLY A 1 89 ? -0.769 3.857 12.460 1.00 90.81 89 GLY A C 1
ATOM 643 O O . GLY A 1 89 ? -0.541 4.363 13.559 1.00 90.81 89 GLY A O 1
ATOM 644 N N . PHE A 1 90 ? -1.998 3.857 11.931 1.00 91.62 90 PHE A N 1
ATOM 645 C CA . PHE A 1 90 ? -3.162 4.396 12.638 1.00 91.62 90 PHE A CA 1
ATOM 646 C C . PHE A 1 90 ? -3.800 3.371 13.590 1.00 91.62 90 PHE A C 1
ATOM 648 O O . PHE A 1 90 ? -4.390 3.742 14.614 1.00 91.62 90 PHE A O 1
ATOM 655 N N . ALA A 1 91 ? -3.690 2.072 13.294 1.00 87.75 91 ALA A N 1
ATOM 656 C CA . ALA A 1 91 ? -4.243 1.019 14.136 1.00 87.75 91 ALA A CA 1
ATOM 657 C C . ALA A 1 91 ? -3.468 0.864 15.457 1.00 87.75 91 ALA A C 1
ATOM 659 O O . ALA A 1 91 ? -2.283 0.555 15.488 1.00 87.75 91 ALA A O 1
ATOM 660 N N . LYS A 1 92 ? -4.168 1.005 16.596 1.00 81.25 92 LYS A N 1
ATOM 661 C CA . LYS A 1 92 ? -3.557 0.944 17.945 1.00 81.25 92 LYS A CA 1
ATOM 662 C C . LYS A 1 92 ? -2.792 -0.355 18.246 1.00 81.25 92 LYS A C 1
ATOM 664 O O . LYS A 1 92 ? -1.925 -0.351 19.114 1.00 81.25 92 LYS A O 1
ATOM 669 N N . LYS A 1 93 ? -3.182 -1.471 17.621 1.00 84.69 93 LYS A N 1
ATOM 670 C CA . LYS A 1 93 ? -2.588 -2.808 17.798 1.00 84.69 93 LYS A CA 1
ATOM 671 C C . LYS A 1 93 ? -2.533 -3.549 16.462 1.00 84.69 93 LYS A C 1
ATOM 673 O O . LYS A 1 93 ? -3.006 -4.676 16.385 1.00 84.69 93 LYS A O 1
ATOM 678 N N . ALA A 1 94 ? -2.036 -2.880 15.425 1.00 84.25 94 ALA A N 1
ATOM 679 C CA . ALA A 1 94 ? -1.945 -3.460 14.092 1.00 84.25 94 ALA A CA 1
ATOM 680 C C . ALA A 1 94 ? -1.252 -4.830 14.112 1.00 84.25 94 ALA A C 1
ATOM 682 O O . ALA A 1 94 ? -0.263 -5.030 14.820 1.00 84.25 94 ALA A O 1
ATOM 683 N N . ASP A 1 95 ? -1.766 -5.758 13.318 1.00 88.50 95 ASP A N 1
ATOM 684 C CA . ASP A 1 95 ? -1.123 -7.034 13.034 1.00 88.50 95 ASP A CA 1
ATOM 685 C C . ASP A 1 95 ? -1.141 -7.305 11.523 1.00 88.50 95 ASP A C 1
ATOM 687 O O . ASP A 1 95 ? -1.646 -6.498 10.737 1.00 88.50 95 ASP A O 1
ATOM 691 N N . GLY A 1 96 ? -0.598 -8.448 11.092 1.00 90.50 96 GLY A N 1
ATOM 692 C CA . GLY A 1 96 ? -0.563 -8.799 9.667 1.00 90.50 96 GLY A CA 1
ATOM 693 C C . GLY A 1 96 ? -1.946 -8.804 8.997 1.00 90.50 96 GLY A C 1
ATOM 694 O O . GLY A 1 96 ? -2.050 -8.529 7.804 1.00 90.50 96 GLY A O 1
ATOM 695 N N . SER A 1 97 ? -3.025 -9.032 9.759 1.00 91.75 97 SER A N 1
ATOM 696 C CA . SER A 1 97 ? -4.390 -8.988 9.222 1.00 91.75 97 SER A CA 1
ATOM 697 C C . SER A 1 97 ? -4.854 -7.570 8.878 1.00 91.75 97 SER A C 1
ATOM 699 O O . SER A 1 97 ? -5.643 -7.408 7.952 1.00 91.75 97 SER A O 1
ATOM 701 N N . THR A 1 98 ? -4.341 -6.538 9.563 1.00 94.31 98 THR A N 1
ATOM 702 C CA . THR A 1 98 ? -4.603 -5.130 9.220 1.00 94.31 98 THR A CA 1
ATOM 703 C C . THR A 1 98 ? -4.023 -4.782 7.850 1.00 94.31 98 THR A C 1
ATOM 705 O O . THR A 1 98 ? -4.700 -4.152 7.043 1.00 94.31 98 THR A O 1
ATOM 708 N N . ALA A 1 99 ? -2.795 -5.230 7.570 1.00 95.31 99 ALA A N 1
ATOM 709 C CA . ALA A 1 99 ? -2.141 -5.013 6.281 1.00 95.31 99 ALA A CA 1
ATOM 710 C C . ALA A 1 99 ? -2.877 -5.743 5.149 1.00 95.31 99 ALA A C 1
ATOM 712 O O . ALA A 1 99 ? -3.168 -5.145 4.118 1.00 95.31 99 ALA A O 1
ATOM 713 N N . LEU A 1 100 ? -3.241 -7.011 5.372 1.00 95.62 100 LEU A N 1
ATOM 714 C CA . LEU A 1 100 ? -4.001 -7.793 4.397 1.00 95.62 100 LEU A CA 1
ATOM 715 C C . LEU A 1 100 ? -5.360 -7.147 4.091 1.00 95.62 100 LEU A C 1
ATOM 717 O O . LEU A 1 100 ? -5.728 -7.026 2.929 1.00 95.62 100 LEU A O 1
ATOM 721 N N . ALA A 1 101 ? -6.080 -6.686 5.119 1.00 96.31 101 ALA A N 1
ATOM 722 C CA . ALA A 1 101 ? -7.351 -5.992 4.937 1.00 96.31 101 ALA A CA 1
ATOM 723 C C . ALA A 1 101 ? -7.201 -4.689 4.135 1.00 96.31 101 ALA A C 1
ATOM 725 O O . ALA A 1 101 ? -8.060 -4.385 3.315 1.00 96.31 101 ALA A O 1
ATOM 726 N N . ALA A 1 102 ? -6.100 -3.956 4.332 1.00 96.88 102 ALA A N 1
ATOM 727 C CA . ALA A 1 102 ? -5.818 -2.730 3.587 1.00 96.88 102 ALA A CA 1
ATOM 728 C C . ALA A 1 102 ? -5.577 -3.016 2.102 1.00 96.88 102 ALA A C 1
ATOM 730 O O . ALA A 1 102 ? -6.082 -2.290 1.252 1.00 96.88 102 ALA A O 1
ATOM 731 N N . VAL A 1 103 ? -4.835 -4.084 1.786 1.00 96.94 103 VAL A N 1
ATOM 732 C CA . VAL A 1 103 ? -4.607 -4.514 0.399 1.00 96.94 103 VAL A CA 1
ATOM 733 C C . VAL A 1 103 ? -5.923 -4.918 -0.256 1.00 96.94 103 VAL A C 1
ATOM 735 O O . VAL A 1 103 ? -6.232 -4.431 -1.336 1.00 96.94 103 VAL A O 1
ATOM 738 N N . VAL A 1 104 ? -6.717 -5.764 0.408 1.00 96.88 104 VAL A N 1
ATOM 739 C CA . VAL A 1 104 ? -8.016 -6.215 -0.116 1.00 96.88 104 VAL A CA 1
ATOM 740 C C . VAL A 1 104 ? -8.939 -5.024 -0.378 1.00 96.88 104 VAL A C 1
ATOM 742 O O . VAL A 1 104 ? -9.424 -4.869 -1.495 1.00 96.88 104 VAL A O 1
ATOM 745 N N . GLY A 1 105 ? -9.098 -4.131 0.603 1.00 96.12 105 GLY A N 1
ATOM 746 C CA . GLY A 1 105 ? -9.931 -2.939 0.452 1.00 96.12 105 GLY A CA 1
ATOM 747 C C . GLY A 1 105 ? -9.443 -1.990 -0.639 1.00 96.12 105 GLY A C 1
ATOM 748 O O . GLY A 1 105 ? -10.255 -1.424 -1.365 1.00 96.12 105 GLY A O 1
ATOM 749 N N . PHE A 1 106 ? -8.126 -1.838 -0.806 1.00 95.81 106 PHE A N 1
ATOM 750 C CA . PHE A 1 106 ? -7.564 -1.016 -1.877 1.00 95.81 106 PHE A CA 1
ATOM 751 C C . PHE A 1 106 ? -7.818 -1.612 -3.268 1.00 95.81 106 PHE A C 1
ATOM 753 O O . PHE A 1 106 ? -8.123 -0.875 -4.203 1.00 95.81 106 PHE A O 1
ATOM 760 N N . LEU A 1 107 ? -7.723 -2.937 -3.418 1.00 94.19 107 LEU A N 1
ATOM 761 C CA . LEU A 1 107 ? -8.000 -3.608 -4.690 1.00 94.19 107 LEU A CA 1
ATOM 762 C C . LEU A 1 107 ? -9.476 -3.485 -5.086 1.00 94.19 107 LEU A C 1
ATOM 764 O O . LEU A 1 107 ? -9.764 -3.178 -6.242 1.00 94.19 107 LEU A O 1
ATOM 768 N N . VAL A 1 108 ? -10.398 -3.655 -4.134 1.00 93.44 108 VAL A N 1
ATOM 769 C CA . VAL A 1 108 ? -11.834 -3.444 -4.378 1.00 93.44 108 VAL A CA 1
ATOM 770 C C . VAL A 1 108 ? -12.117 -1.988 -4.713 1.00 93.44 108 VAL A C 1
ATOM 772 O O . VAL A 1 108 ? -12.776 -1.705 -5.708 1.00 93.44 108 VAL A O 1
ATOM 775 N N . TYR A 1 109 ? -11.549 -1.057 -3.950 1.00 91.94 109 TYR A N 1
ATOM 776 C CA . TYR A 1 109 ? -11.644 0.371 -4.230 1.00 91.94 109 TYR A CA 1
ATOM 777 C C . TYR A 1 109 ? -11.194 0.722 -5.655 1.00 91.94 109 TYR A C 1
ATOM 779 O O . TYR A 1 109 ? -11.915 1.413 -6.372 1.00 91.94 109 TYR A O 1
ATOM 787 N N . ARG A 1 110 ? -10.044 0.199 -6.094 1.00 88.44 110 ARG A N 1
ATOM 788 C CA . ARG A 1 110 ? -9.549 0.390 -7.462 1.00 88.44 110 ARG A CA 1
ATOM 789 C C . ARG A 1 110 ? -10.519 -0.183 -8.496 1.00 88.44 110 ARG A C 1
ATOM 791 O O . ARG A 1 110 ? -10.811 0.499 -9.470 1.00 88.44 110 ARG A O 1
ATOM 798 N N . GLY A 1 111 ? -11.038 -1.392 -8.272 1.00 86.88 111 GLY A N 1
ATOM 799 C CA . GLY A 1 111 ? -12.028 -2.019 -9.153 1.00 86.88 111 GLY A CA 1
ATOM 800 C C . GLY A 1 111 ? -13.324 -1.207 -9.276 1.00 86.88 111 GLY A C 1
ATOM 801 O O . GLY A 1 111 ? -13.869 -1.055 -10.369 1.00 86.88 111 GLY A O 1
ATOM 802 N N . VAL A 1 112 ? -13.789 -0.618 -8.172 1.00 86.50 112 VAL A N 1
ATOM 803 C CA . VAL A 1 112 ? -14.964 0.265 -8.166 1.00 86.50 112 VAL A CA 1
ATOM 804 C C . VAL A 1 112 ? -14.689 1.549 -8.945 1.00 86.50 112 VAL A C 1
ATOM 806 O O . VAL A 1 112 ? -15.517 1.949 -9.755 1.00 86.50 112 VAL A O 1
ATOM 809 N N . LEU A 1 113 ? -13.526 2.179 -8.763 1.00 83.56 113 LEU A N 1
ATOM 810 C CA . LEU A 1 113 ? -13.170 3.388 -9.513 1.00 83.56 113 LEU A CA 1
ATOM 811 C C . LEU A 1 113 ? -13.033 3.130 -11.015 1.00 83.56 113 LEU A C 1
ATOM 813 O O . LEU A 1 113 ? -13.438 3.965 -11.818 1.00 83.56 113 LEU A O 1
ATOM 817 N N . THR A 1 114 ? -12.530 1.958 -11.411 1.00 78.25 114 THR A N 1
ATOM 818 C CA . THR A 1 114 ? -12.513 1.566 -12.827 1.00 78.25 114 THR A CA 1
ATOM 819 C C . THR A 1 114 ? -13.908 1.319 -13.396 1.00 78.25 114 THR A C 1
ATOM 821 O O . THR A 1 114 ? -14.063 1.404 -14.604 1.00 78.25 114 THR A O 1
ATOM 824 N N . ALA A 1 115 ? -14.914 1.040 -12.556 1.00 77.56 115 ALA A N 1
ATOM 825 C CA . ALA A 1 115 ? -16.311 0.876 -12.963 1.00 77.56 115 ALA A CA 1
ATOM 826 C C . ALA A 1 115 ? -17.074 2.216 -13.101 1.00 77.56 115 ALA A C 1
ATOM 828 O O . ALA A 1 115 ? -18.172 2.233 -13.659 1.00 77.56 115 ALA A O 1
ATOM 829 N N . PHE A 1 116 ? -16.501 3.333 -12.632 1.00 73.31 116 PHE A N 1
ATOM 830 C CA . PHE A 1 116 ? -17.096 4.677 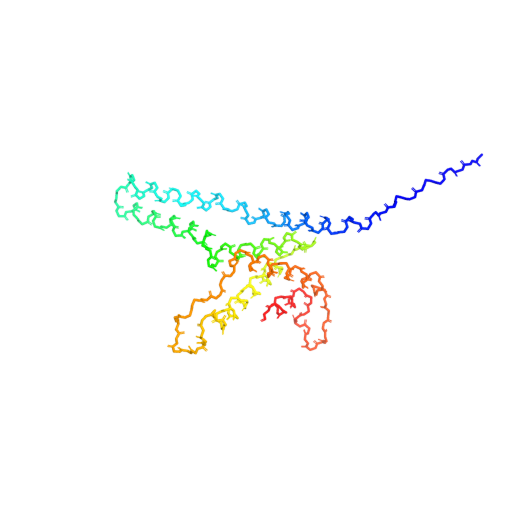-12.685 1.00 73.31 116 PHE A CA 1
ATOM 831 C C . PHE A 1 116 ? -16.064 5.742 -13.136 1.00 73.31 116 PHE A C 1
ATOM 833 O O . PHE A 1 116 ? -15.534 6.473 -12.299 1.00 73.31 116 PHE A O 1
ATOM 840 N N . PRO A 1 117 ? -15.753 5.845 -14.443 1.00 67.62 117 PRO A N 1
ATOM 841 C CA . PRO A 1 117 ? -14.827 6.818 -15.004 1.00 67.62 117 PRO A CA 1
ATOM 842 C C . PRO A 1 117 ? -15.455 8.211 -15.053 1.00 67.62 117 PRO A C 1
ATOM 844 O O . PRO A 1 117 ? -16.677 8.375 -15.020 1.00 67.62 117 PRO A O 1
ATOM 847 N N . ILE A 1 118 ? -14.585 9.214 -15.149 1.00 63.69 118 ILE A N 1
ATOM 848 C CA . ILE A 1 118 ? -14.948 10.636 -15.131 1.00 6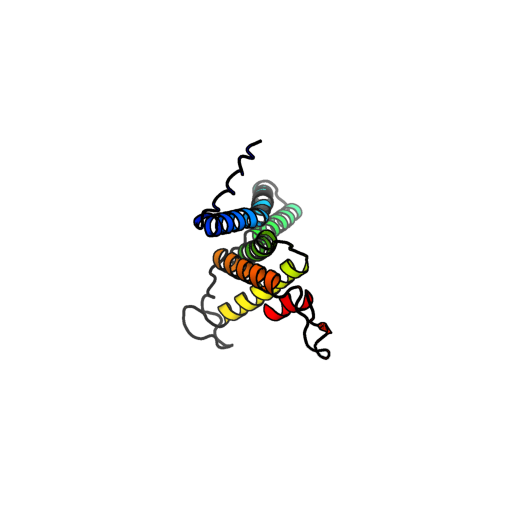3.69 118 ILE A CA 1
ATOM 849 C C . ILE A 1 118 ? -15.732 11.023 -16.399 1.00 63.69 118 ILE A C 1
ATOM 851 O O . ILE A 1 118 ? -16.678 11.803 -16.305 1.00 63.69 118 ILE A O 1
ATOM 855 N N . ASP A 1 119 ? -15.415 10.403 -17.540 1.00 55.91 119 ASP A N 1
ATOM 856 C CA . ASP A 1 119 ? -16.102 10.596 -18.818 1.00 55.91 119 ASP A CA 1
ATOM 857 C C . ASP A 1 119 ? -16.708 9.269 -19.321 1.00 55.91 119 ASP A C 1
ATOM 859 O O . ASP A 1 119 ? -15.998 8.376 -19.768 1.00 55.91 119 ASP A O 1
ATOM 863 N N . GLY A 1 120 ? -18.039 9.145 -19.232 1.00 52.53 120 GLY A N 1
ATOM 864 C CA . GLY A 1 120 ? -18.882 8.244 -20.039 1.00 52.53 120 GLY A CA 1
ATOM 865 C C . GLY A 1 120 ? -18.665 6.720 -19.948 1.00 52.53 120 GLY A C 1
ATOM 866 O O . GLY A 1 120 ? -17.859 6.156 -20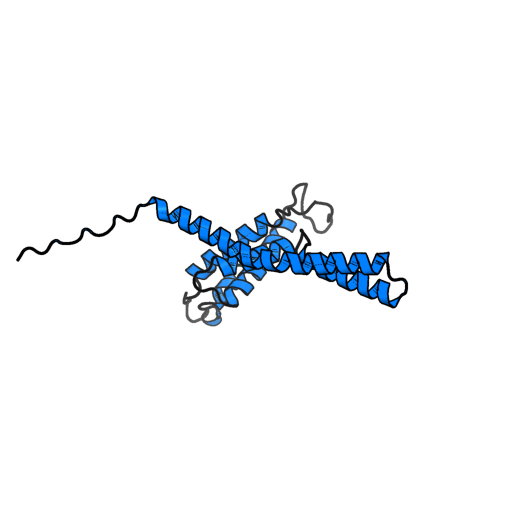.667 1.00 52.53 120 GLY A O 1
ATOM 867 N N . THR A 1 121 ? -19.551 6.040 -19.206 1.00 47.84 121 THR A N 1
ATOM 868 C CA . THR A 1 121 ? -19.942 4.607 -19.325 1.00 47.84 121 THR A CA 1
ATOM 869 C C . THR A 1 121 ? -18.840 3.546 -19.444 1.00 47.84 121 THR A C 1
ATOM 871 O O . THR A 1 121 ? -18.335 3.255 -20.525 1.00 47.84 121 THR A O 1
ATOM 874 N N . VAL A 1 122 ? -18.644 2.792 -18.359 1.00 49.88 122 VAL A N 1
ATOM 875 C CA . VAL A 1 122 ? -17.969 1.486 -18.407 1.00 49.88 122 VAL A CA 1
ATOM 876 C C . VAL A 1 122 ? -18.908 0.471 -19.024 1.00 49.88 122 VAL A C 1
ATOM 878 O O . VAL A 1 122 ? -19.835 -0.026 -18.390 1.00 49.88 122 VAL A O 1
ATOM 881 N N . THR A 1 123 ? -18.665 0.166 -20.286 1.00 50.41 123 THR A N 1
ATOM 882 C CA . THR A 1 123 ? -19.121 -1.079 -20.898 1.00 50.41 123 THR A CA 1
ATOM 883 C C . THR A 1 123 ? -17.885 -1.846 -21.340 1.00 50.41 123 THR A C 1
ATOM 885 O O . THR A 1 123 ? -16.865 -1.233 -21.648 1.00 50.41 123 THR A O 1
ATOM 888 N N . GLU A 1 124 ? -17.969 -3.179 -21.382 1.00 51.84 124 GLU A N 1
ATOM 889 C CA . GLU A 1 124 ? -16.872 -4.094 -21.764 1.00 51.84 124 GLU A CA 1
ATOM 890 C C . GLU A 1 124 ? -16.197 -3.759 -23.116 1.00 51.84 124 GLU A C 1
ATOM 892 O O . GLU A 1 124 ? -15.161 -4.329 -23.446 1.00 51.84 124 GLU A O 1
ATOM 897 N N . ALA A 1 125 ? -16.764 -2.832 -23.895 1.00 48.28 125 ALA A N 1
ATOM 898 C CA . ALA A 1 125 ? -16.324 -2.429 -25.224 1.00 48.28 125 ALA A CA 1
ATOM 899 C C . ALA A 1 125 ? -15.554 -1.089 -25.298 1.00 48.28 125 ALA A C 1
ATOM 901 O O . ALA A 1 125 ? -15.088 -0.749 -26.383 1.00 48.28 125 ALA A O 1
ATOM 902 N N . LEU A 1 126 ? -15.408 -0.322 -24.207 1.00 46.22 126 LEU A N 1
ATOM 903 C CA . LEU A 1 126 ? -14.750 0.999 -24.216 1.00 46.22 126 LEU A CA 1
ATOM 904 C C . LEU A 1 126 ? -13.749 1.134 -23.049 1.00 46.22 126 LEU A C 1
ATOM 906 O O . LEU A 1 126 ? -14.140 1.538 -21.955 1.00 46.22 126 LEU A O 1
ATOM 910 N N . PRO A 1 127 ? -12.456 0.817 -23.255 1.00 50.31 127 PRO A N 1
ATOM 911 C CA . PRO A 1 127 ? -11.402 1.018 -22.259 1.00 50.31 127 PRO A CA 1
ATOM 912 C C . PRO A 1 127 ? -10.835 2.456 -22.243 1.00 50.31 127 PRO A C 1
ATOM 914 O O . PRO A 1 127 ? -9.841 2.698 -21.568 1.00 50.31 127 PRO A O 1
ATOM 917 N N . ASP A 1 128 ? -11.455 3.400 -22.964 1.00 47.66 128 ASP A N 1
ATOM 918 C CA . ASP A 1 128 ? -10.946 4.765 -23.205 1.00 47.66 128 ASP A CA 1
ATOM 919 C C . ASP A 1 128 ? -11.537 5.840 -22.268 1.00 47.66 128 ASP A C 1
ATOM 921 O O . ASP A 1 128 ? -11.504 7.031 -22.573 1.00 47.66 128 ASP A O 1
ATOM 925 N N . GLY A 1 129 ? -12.093 5.451 -21.119 1.00 54.34 129 GLY A N 1
ATOM 926 C CA . GLY A 1 129 ? -12.374 6.399 -20.039 1.00 54.34 129 GLY A CA 1
ATOM 927 C C . GLY A 1 129 ? -11.168 6.484 -19.109 1.00 54.34 129 GLY A C 1
ATOM 928 O O . GLY A 1 129 ? -10.720 5.444 -18.626 1.00 54.34 129 GLY A O 1
ATOM 929 N N . GLU A 1 130 ? -10.646 7.682 -18.820 1.00 57.38 130 GLU A N 1
ATOM 930 C CA . GLU A 1 130 ? -9.595 7.818 -17.803 1.00 57.38 130 GLU A CA 1
ATOM 931 C C . GLU A 1 130 ? -10.133 7.322 -16.446 1.00 57.38 130 GLU A C 1
ATOM 933 O O . GLU A 1 130 ? -11.103 7.889 -15.916 1.00 57.38 130 GLU A O 1
ATOM 938 N N . PRO A 1 131 ? -9.551 6.251 -15.864 1.00 63.00 131 PRO A N 1
ATOM 939 C CA . PRO A 1 131 ? -9.987 5.752 -14.572 1.00 63.00 131 PRO A CA 1
ATOM 940 C C . PRO A 1 131 ? -9.809 6.845 -13.525 1.00 63.00 131 PRO A C 1
ATOM 942 O O . PRO A 1 131 ? -8.758 7.485 -13.453 1.00 63.00 131 PRO A O 1
ATOM 945 N N . GLN A 1 132 ? -10.807 7.039 -12.663 1.00 67.88 132 GLN A N 1
ATOM 946 C CA . GLN A 1 132 ? -10.679 8.005 -11.581 1.00 67.88 132 GLN A CA 1
ATOM 947 C C . GLN A 1 132 ? -9.584 7.535 -10.615 1.00 67.88 132 GLN A C 1
ATOM 949 O O . GLN A 1 132 ? -9.807 6.637 -9.809 1.00 67.88 132 GLN A O 1
ATOM 954 N N . ASN A 1 133 ? -8.401 8.147 -10.669 1.00 77.88 133 ASN A N 1
ATOM 955 C CA . ASN A 1 133 ? -7.292 7.813 -9.782 1.00 77.88 133 ASN A CA 1
ATOM 956 C C . ASN A 1 133 ? -6.946 8.990 -8.854 1.00 77.88 133 ASN A C 1
ATOM 958 O O . ASN A 1 133 ? -6.157 9.863 -9.211 1.00 77.88 133 ASN A O 1
ATOM 962 N N . PRO A 1 134 ? -7.476 9.012 -7.622 1.00 81.12 134 PRO A N 1
ATOM 963 C CA . PRO A 1 134 ? -7.105 10.016 -6.623 1.00 81.12 134 PRO A CA 1
ATOM 964 C C . PRO A 1 134 ? -5.721 9.768 -5.993 1.00 81.12 134 PRO A C 1
ATOM 966 O O . PRO A 1 134 ? -5.347 10.443 -5.028 1.00 81.12 134 PRO A O 1
ATOM 969 N N . GLY A 1 135 ? -4.960 8.797 -6.505 1.00 89.94 135 GLY A N 1
ATOM 970 C CA . GLY A 1 135 ? -3.579 8.526 -6.142 1.00 89.94 135 GLY A CA 1
ATOM 971 C C . GLY A 1 135 ? -3.405 8.283 -4.646 1.00 89.94 135 GLY A C 1
ATOM 972 O O . GLY A 1 135 ? -4.165 7.556 -4.000 1.00 89.94 135 GLY A O 1
ATOM 973 N N . VAL A 1 136 ? -2.390 8.930 -4.073 1.00 92.31 136 VAL A N 1
ATOM 974 C CA . VAL A 1 136 ? -2.022 8.784 -2.658 1.00 92.31 136 VAL A CA 1
ATOM 975 C C . VAL A 1 136 ? -3.169 9.147 -1.716 1.00 92.31 136 VAL A C 1
ATOM 977 O O . VAL A 1 136 ? -3.326 8.506 -0.678 1.00 92.31 136 VAL A O 1
ATOM 980 N N . LEU A 1 137 ? -4.008 10.125 -2.076 1.00 91.69 137 LEU A N 1
ATOM 981 C CA . LEU A 1 137 ? -5.150 10.518 -1.248 1.00 91.69 137 LEU A CA 1
ATOM 982 C C . LEU A 1 137 ? -6.168 9.379 -1.124 1.00 91.69 137 LEU A C 1
ATOM 984 O O . LEU A 1 137 ? -6.616 9.092 -0.014 1.00 91.69 137 LEU A O 1
ATOM 988 N N . GLY A 1 138 ? -6.471 8.687 -2.227 1.00 91.69 138 GLY A N 1
ATOM 989 C CA . GLY A 1 138 ? -7.328 7.497 -2.211 1.00 91.69 138 GLY A CA 1
ATOM 990 C C . GLY A 1 138 ? -6.761 6.400 -1.313 1.00 91.69 138 GLY A C 1
ATOM 991 O O . GLY A 1 138 ? -7.463 5.867 -0.454 1.00 91.69 138 GLY A O 1
ATOM 992 N N . GLY A 1 139 ? -5.455 6.143 -1.430 1.00 94.19 139 GLY A N 1
ATOM 993 C CA . GLY A 1 139 ? -4.744 5.205 -0.562 1.00 94.19 139 GLY A CA 1
ATOM 994 C C . GLY A 1 139 ? -4.860 5.556 0.926 1.00 94.19 139 GLY A C 1
ATOM 995 O O . GLY A 1 139 ? -5.229 4.707 1.734 1.00 94.19 139 GLY A O 1
ATOM 996 N N . ILE A 1 140 ? -4.616 6.815 1.303 1.00 94.75 140 ILE A N 1
ATOM 997 C CA . ILE A 1 140 ? -4.722 7.276 2.699 1.00 94.75 140 ILE A CA 1
ATOM 998 C C . ILE A 1 140 ? -6.146 7.082 3.239 1.00 94.75 140 ILE A C 1
ATOM 1000 O O . ILE A 1 140 ? -6.309 6.604 4.363 1.00 94.75 140 ILE A O 1
ATOM 1004 N N . LEU A 1 141 ? -7.173 7.429 2.458 1.00 94.88 141 LEU A N 1
ATOM 1005 C CA . LEU A 1 141 ? -8.573 7.308 2.877 1.00 94.88 141 LEU A CA 1
ATOM 1006 C C . LEU A 1 141 ? -8.965 5.851 3.144 1.00 94.88 141 LEU A C 1
ATOM 1008 O O . LEU A 1 141 ? -9.507 5.550 4.210 1.00 94.88 141 LEU A O 1
ATOM 1012 N N . ILE A 1 142 ? -8.637 4.942 2.224 1.00 96.31 142 ILE A N 1
ATOM 1013 C CA . ILE A 1 142 ? -8.904 3.507 2.396 1.00 96.31 142 ILE A CA 1
ATOM 1014 C C . ILE A 1 142 ? -8.062 2.920 3.535 1.00 96.31 142 ILE A C 1
ATOM 1016 O O . ILE A 1 142 ? -8.558 2.102 4.315 1.00 96.31 142 ILE A O 1
ATOM 1020 N N . GLY A 1 143 ? -6.825 3.385 3.717 1.00 95.56 143 GLY A N 1
ATOM 1021 C CA . GLY A 1 143 ? -5.980 2.998 4.845 1.00 95.56 143 GLY A CA 1
ATOM 1022 C C . GLY A 1 143 ? -6.586 3.390 6.198 1.00 95.56 143 GLY A C 1
ATOM 1023 O O . GLY A 1 143 ? -6.648 2.571 7.120 1.00 95.56 143 GLY A O 1
ATOM 1024 N N . LEU A 1 144 ? -7.102 4.619 6.322 1.00 95.12 144 LEU A N 1
ATOM 1025 C CA . LEU A 1 144 ? -7.801 5.075 7.529 1.00 95.12 144 LEU A CA 1
ATOM 1026 C C . LEU A 1 144 ? -9.085 4.281 7.772 1.00 95.12 144 LEU A C 1
ATOM 1028 O O . LEU A 1 144 ? -9.312 3.833 8.898 1.00 95.12 144 LEU A O 1
ATOM 1032 N N . LEU A 1 145 ? -9.893 4.069 6.728 1.00 95.69 145 LEU A N 1
ATOM 1033 C CA . LEU A 1 145 ? -11.100 3.247 6.800 1.00 95.69 145 LEU A CA 1
ATOM 1034 C C . LEU A 1 145 ? -10.765 1.849 7.330 1.00 95.69 145 LEU A C 1
ATOM 1036 O O . LEU A 1 145 ? -11.349 1.408 8.321 1.00 95.69 145 LEU A O 1
ATOM 1040 N N . THR A 1 146 ? -9.754 1.203 6.747 1.00 96.44 146 THR A N 1
ATOM 1041 C CA . THR A 1 146 ? -9.273 -0.117 7.171 1.00 96.44 146 THR A CA 1
ATOM 1042 C C . THR A 1 146 ? -8.890 -0.118 8.646 1.00 96.44 146 THR A C 1
ATOM 1044 O O . THR A 1 146 ? -9.290 -1.012 9.393 1.00 96.44 146 THR A O 1
ATOM 1047 N N . ALA A 1 147 ? -8.145 0.889 9.109 1.00 94.62 147 ALA A N 1
ATOM 1048 C CA . ALA A 1 147 ? -7.734 0.965 10.506 1.00 94.62 147 ALA A CA 1
ATOM 1049 C C . ALA A 1 147 ? -8.928 1.106 11.464 1.00 94.62 147 ALA A C 1
ATOM 1051 O O . ALA A 1 147 ? -8.913 0.518 12.551 1.00 94.62 147 ALA A O 1
ATOM 1052 N N . VAL A 1 148 ? -9.965 1.858 11.080 1.00 94.06 148 VAL A N 1
ATOM 1053 C CA . VAL A 1 148 ? -11.199 1.995 11.870 1.00 94.06 148 VAL A CA 1
ATOM 1054 C C . VAL A 1 148 ? -11.978 0.680 11.897 1.00 94.06 148 VAL A C 1
ATOM 1056 O O . VAL A 1 148 ? -12.338 0.211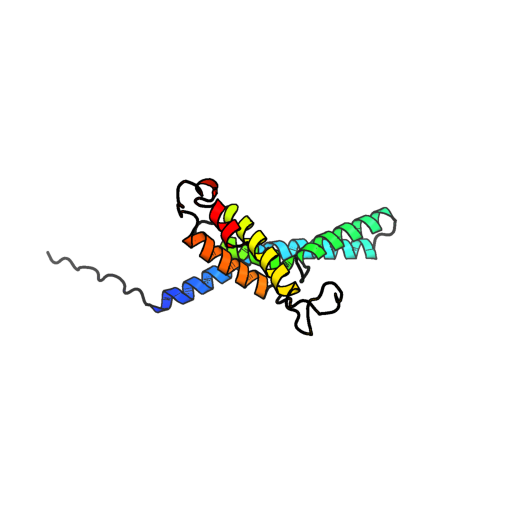 12.981 1.00 94.06 148 VAL A O 1
ATOM 1059 N N . VAL A 1 149 ? -12.187 0.049 10.737 1.00 94.62 149 VAL A N 1
ATOM 1060 C CA . VAL A 1 149 ? -12.887 -1.242 10.620 1.00 94.62 149 VAL A CA 1
ATOM 1061 C C . VAL A 1 149 ? -12.154 -2.312 11.430 1.00 94.62 149 VAL A C 1
ATOM 1063 O O . VAL A 1 149 ? -12.767 -3.007 12.243 1.00 94.62 149 VAL A O 1
ATOM 1066 N N . TRP A 1 150 ? -10.827 -2.389 11.315 1.00 94.56 150 TRP A N 1
ATOM 1067 C CA . TRP A 1 150 ? -10.019 -3.332 12.081 1.00 94.56 150 TRP A CA 1
ATOM 1068 C C . TRP A 1 150 ? -10.169 -3.107 13.590 1.00 94.56 150 TRP A C 1
ATOM 1070 O O . TRP A 1 150 ? -10.511 -4.032 14.330 1.00 94.56 150 TRP A O 1
ATOM 1080 N N . GLN A 1 151 ? -10.012 -1.868 14.073 1.00 92.38 151 GLN A N 1
ATOM 1081 C CA . GLN A 1 151 ? -10.163 -1.567 15.503 1.00 92.38 151 GLN A CA 1
ATOM 1082 C C . GLN A 1 151 ? -11.543 -1.957 16.035 1.00 92.38 151 GLN A C 1
ATOM 1084 O O . GLN A 1 151 ? -11.641 -2.461 17.157 1.00 92.38 151 GLN A O 1
ATOM 1089 N N . ARG A 1 152 ? -12.590 -1.772 15.227 1.00 92.06 152 ARG A N 1
ATOM 1090 C CA . ARG A 1 152 ? -13.969 -2.054 15.622 1.00 92.06 152 ARG A CA 1
ATOM 1091 C C . ARG A 1 152 ? -14.324 -3.540 15.598 1.00 92.06 152 ARG A C 1
ATOM 1093 O O . ARG A 1 152 ? -15.102 -3.958 16.459 1.00 92.06 152 ARG A O 1
ATOM 1100 N N . TYR A 1 153 ? -13.783 -4.307 14.648 1.00 92.25 153 TYR A N 1
ATOM 1101 C CA . TYR A 1 153 ? -14.275 -5.652 14.334 1.00 92.25 153 TYR A CA 1
ATOM 1102 C C . TYR A 1 153 ? -13.272 -6.800 14.528 1.00 92.25 153 TYR A C 1
ATOM 1104 O O . TYR A 1 153 ? -13.681 -7.958 14.531 1.00 92.25 153 TYR A O 1
ATOM 1112 N N . HIS A 1 154 ? -11.990 -6.528 14.803 1.00 90.12 154 HIS A N 1
ATOM 1113 C CA . HIS A 1 154 ? -10.957 -7.571 14.961 1.00 90.12 154 HIS A CA 1
ATOM 1114 C C . HIS A 1 154 ? -11.208 -8.609 16.080 1.00 90.12 154 HIS A C 1
ATOM 1116 O O . HIS A 1 154 ? -10.508 -9.621 16.147 1.00 90.12 154 HIS A O 1
ATOM 1122 N N . ARG A 1 155 ? -12.167 -8.375 16.989 1.00 89.19 155 ARG A N 1
ATOM 1123 C CA . ARG A 1 155 ? -12.553 -9.294 18.085 1.00 89.19 155 ARG A CA 1
ATOM 1124 C C . ARG A 1 155 ? -14.020 -9.716 18.041 1.00 89.19 155 ARG A C 1
ATOM 1126 O O . ARG A 1 155 ? -14.504 -10.316 18.999 1.00 89.19 155 ARG A O 1
ATOM 1133 N N . THR A 1 156 ? -14.731 -9.391 16.968 1.00 90.62 156 THR A N 1
ATOM 1134 C CA . THR A 1 156 ? -16.151 -9.720 16.847 1.00 90.62 156 THR A CA 1
ATOM 1135 C C . THR A 1 156 ? -16.335 -11.227 16.705 1.00 90.62 156 THR A C 1
ATOM 1137 O O . THR A 1 156 ? -15.584 -11.891 15.988 1.00 90.62 156 THR A O 1
ATOM 1140 N N . LYS A 1 157 ? -17.331 -11.762 17.412 1.00 88.12 157 LYS A N 1
ATOM 1141 C CA . LYS A 1 157 ? -17.793 -13.143 17.273 1.00 88.12 157 LYS A CA 1
ATOM 1142 C C . LYS A 1 157 ? -19.119 -13.134 16.516 1.00 88.12 157 LYS A C 1
ATOM 1144 O O . LYS A 1 157 ? -20.027 -12.398 16.888 1.00 88.12 157 LYS A O 1
ATOM 1149 N N . LEU A 1 158 ? -19.191 -13.922 15.459 1.00 87.56 158 LEU A N 1
ATOM 1150 C CA . LEU A 1 158 ? -20.378 -14.237 14.683 1.00 87.56 158 LEU A CA 1
ATOM 1151 C C . LEU A 1 158 ? -21.039 -15.507 15.228 1.00 87.56 158 LEU A C 1
ATOM 1153 O O . LEU A 1 158 ? -20.463 -16.222 16.051 1.00 87.56 158 LEU A O 1
ATOM 1157 N N . VAL A 1 159 ? -22.244 -15.766 14.725 1.00 88.38 159 VAL A N 1
ATOM 1158 C CA . VAL A 1 159 ? -23.013 -17.000 14.933 1.00 88.38 159 VAL A CA 1
ATOM 1159 C C . VAL A 1 159 ? -22.219 -18.245 14.526 1.00 88.38 159 VAL A C 1
ATOM 1161 O O . VAL A 1 159 ? -21.380 -18.187 13.627 1.00 88.38 159 VAL A O 1
ATOM 1164 N N . ASP A 1 160 ? -22.514 -19.378 15.168 1.00 85.62 160 ASP A N 1
ATOM 1165 C CA . ASP A 1 160 ? -21.689 -20.597 15.125 1.00 85.62 160 ASP A CA 1
ATOM 1166 C C . ASP A 1 160 ? -21.417 -21.130 13.708 1.00 85.62 160 ASP A C 1
ATOM 1168 O O . ASP A 1 160 ? -20.315 -21.595 13.420 1.00 85.62 160 ASP A O 1
ATOM 1172 N N . TRP A 1 161 ? -22.367 -20.983 12.783 1.00 87.44 161 TRP A N 1
ATOM 1173 C CA . TRP A 1 161 ? -22.211 -21.410 11.387 1.00 87.44 161 TRP A CA 1
ATOM 1174 C C . TRP A 1 161 ? -21.291 -20.495 10.549 1.00 87.44 161 TRP A C 1
ATOM 1176 O O . TRP A 1 161 ? -20.720 -20.952 9.563 1.00 87.44 161 TRP A O 1
ATOM 1186 N N . LEU A 1 162 ? -21.068 -19.238 10.959 1.00 86.50 162 LEU A N 1
ATOM 1187 C CA . LEU A 1 162 ? -20.069 -18.319 10.378 1.00 86.50 162 LEU A CA 1
ATOM 1188 C C . LEU A 1 162 ? -18.766 -18.283 11.190 1.00 86.50 162 LEU A C 1
ATOM 1190 O O . LEU A 1 162 ? -17.932 -17.394 10.995 1.00 86.50 162 LEU A O 1
ATOM 1194 N N . GLY A 1 163 ? -18.559 -19.246 12.094 1.00 84.38 163 GLY A N 1
ATOM 1195 C CA . GLY A 1 163 ? -17.437 -19.246 13.033 1.00 84.38 163 GLY A CA 1
ATOM 1196 C C . GLY A 1 163 ? -16.054 -19.140 12.377 1.00 84.38 163 GLY A C 1
ATOM 1197 O O . GLY A 1 163 ? -15.125 -18.601 12.981 1.00 84.38 163 GLY A O 1
ATOM 1198 N N . PHE A 1 164 ? -15.922 -19.575 11.119 1.00 86.69 164 PHE A N 1
ATOM 1199 C CA . PHE A 1 164 ? -14.697 -19.445 10.325 1.00 86.69 164 PHE A CA 1
ATOM 1200 C C . PHE A 1 164 ? -14.234 -17.986 10.152 1.00 86.69 164 PHE A C 1
ATOM 1202 O O . PHE A 1 164 ? -13.027 -17.720 10.160 1.00 86.69 164 PHE A O 1
ATOM 1209 N N . PHE A 1 165 ? -15.176 -17.045 10.053 1.00 88.75 165 PHE A N 1
ATOM 1210 C CA . PHE A 1 165 ? -14.914 -15.625 9.817 1.00 88.75 165 PHE A CA 1
ATOM 1211 C C . PHE A 1 165 ? -14.709 -14.821 11.104 1.00 88.75 165 PHE A C 1
ATOM 1213 O O . PHE A 1 165 ? -14.558 -13.606 11.052 1.00 88.75 165 PHE A O 1
ATOM 1220 N N . ASN A 1 166 ? -14.673 -15.466 12.270 1.00 88.00 166 ASN A N 1
ATOM 1221 C CA . ASN A 1 166 ? -14.566 -14.765 13.544 1.00 88.00 166 ASN A CA 1
ATOM 1222 C C . ASN 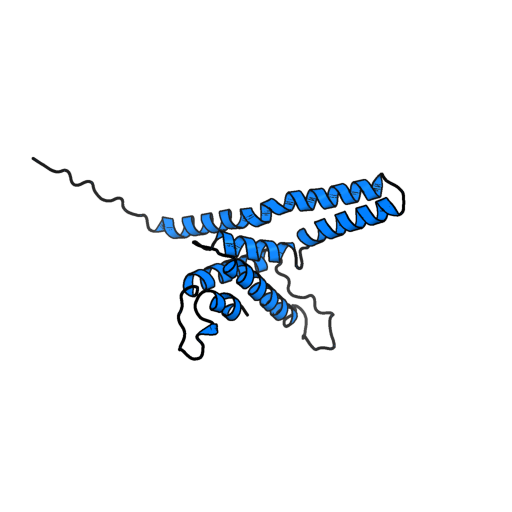A 1 166 ? -13.246 -14.005 13.733 1.00 88.00 166 ASN A C 1
ATOM 1224 O O . ASN A 1 166 ? -12.163 -14.410 13.296 1.00 88.00 166 ASN A O 1
ATOM 1228 N N . GLY A 1 167 ? -13.337 -12.906 14.483 1.00 88.31 167 GLY A N 1
ATOM 1229 C CA . GLY A 1 167 ? -12.195 -12.113 14.913 1.00 88.31 167 GLY A CA 1
ATOM 1230 C C . GLY A 1 167 ? -11.465 -11.438 13.755 1.00 88.31 167 GLY A C 1
ATOM 1231 O O . GLY A 1 167 ? -12.028 -10.634 13.022 1.00 88.31 167 GLY A O 1
ATOM 1232 N N . ARG A 1 168 ? -10.170 -11.729 13.610 1.00 88.19 168 ARG A N 1
ATOM 1233 C CA . ARG A 1 168 ? -9.274 -10.989 12.703 1.00 88.19 168 ARG A CA 1
ATOM 1234 C C . ARG A 1 168 ? -9.467 -11.332 11.226 1.00 88.19 168 ARG A C 1
ATOM 1236 O O . ARG A 1 168 ? -9.128 -10.525 10.370 1.00 88.19 168 ARG A O 1
ATOM 1243 N N . ARG A 1 169 ? -10.040 -12.504 10.934 1.00 90.81 169 ARG A N 1
ATOM 1244 C CA . ARG A 1 169 ? -10.370 -12.950 9.569 1.00 90.81 169 ARG A CA 1
ATOM 1245 C C . ARG A 1 169 ? -11.569 -12.207 8.990 1.00 90.81 169 ARG A C 1
ATOM 1247 O O . ARG A 1 169 ? -11.677 -12.094 7.778 1.00 90.81 169 ARG A O 1
ATOM 1254 N N . LEU A 1 170 ? -12.422 -11.666 9.857 1.00 92.06 170 LEU A N 1
ATOM 1255 C CA . LEU A 1 170 ? -13.570 -10.855 9.473 1.00 92.06 170 LEU A CA 1
ATOM 1256 C C . LEU A 1 170 ? -13.149 -9.578 8.745 1.00 92.06 170 LEU A C 1
ATOM 1258 O O . LEU A 1 170 ? -13.843 -9.108 7.855 1.00 92.06 170 LEU A O 1
ATOM 1262 N N . VAL A 1 171 ? -12.027 -8.984 9.156 1.00 92.62 171 VAL A N 1
ATOM 1263 C CA . VAL A 1 171 ? -11.678 -7.623 8.746 1.00 92.62 171 VAL A CA 1
ATOM 1264 C C . VAL A 1 171 ? -11.373 -7.534 7.248 1.00 92.62 171 VAL A C 1
ATOM 1266 O O . VAL A 1 171 ? -11.968 -6.674 6.609 1.00 92.62 171 VAL A O 1
ATOM 1269 N N . PRO A 1 172 ? -10.539 -8.410 6.649 1.00 92.25 172 PRO A N 1
ATOM 1270 C CA . PRO A 1 172 ? -10.366 -8.415 5.197 1.00 92.25 172 PRO A CA 1
ATOM 1271 C C . PRO A 1 172 ? -11.665 -8.668 4.430 1.00 92.25 172 PRO A C 1
ATOM 1273 O O . PRO A 1 172 ? -11.832 -8.130 3.349 1.00 92.25 172 PRO A O 1
ATOM 1276 N N . ILE A 1 173 ? -12.590 -9.447 4.995 1.00 93.25 173 ILE A N 1
ATOM 1277 C CA . ILE A 1 173 ? -13.868 -9.784 4.350 1.00 93.25 173 ILE A CA 1
ATOM 1278 C C . ILE A 1 173 ? -14.828 -8.600 4.368 1.00 93.25 173 ILE A C 1
ATOM 1280 O O . ILE A 1 173 ? -15.555 -8.407 3.412 1.00 93.25 173 ILE A O 1
ATOM 1284 N N . LEU A 1 174 ? -14.819 -7.795 5.431 1.00 93.25 174 LEU A N 1
ATOM 1285 C CA . LEU A 1 174 ? -15.586 -6.547 5.475 1.00 93.25 174 LEU A CA 1
ATOM 1286 C C . LEU A 1 174 ? -15.032 -5.467 4.544 1.00 93.25 174 LEU A C 1
ATOM 1288 O O . LEU A 1 174 ? -15.748 -4.525 4.221 1.00 93.25 174 LEU A O 1
ATOM 1292 N N . MET A 1 175 ? -13.742 -5.545 4.221 1.00 95.12 175 MET A N 1
ATOM 1293 C CA . MET A 1 175 ? -13.097 -4.613 3.300 1.00 95.12 175 MET A CA 1
ATOM 1294 C C . MET A 1 175 ? -13.255 -5.033 1.835 1.00 95.12 175 MET A C 1
ATOM 1296 O O . MET A 1 175 ? -13.027 -4.194 0.968 1.00 95.12 175 MET A O 1
ATOM 1300 N N . ALA A 1 176 ? -13.581 -6.305 1.580 1.00 90.25 176 ALA A N 1
ATOM 1301 C CA . ALA A 1 176 ? -13.899 -6.827 0.256 1.00 90.25 176 ALA A CA 1
ATOM 1302 C C . ALA A 1 176 ? -15.325 -6.432 -0.153 1.00 90.25 176 ALA A C 1
ATOM 1304 O O . ALA A 1 176 ? -15.520 -6.131 -1.347 1.00 90.25 176 ALA A O 1
#